Protein AF-A0A672QDM3-F1 (afdb_monomer)

Structure (mmCIF, N/CA/C/O backbone):
data_AF-A0A672QDM3-F1
#
_entry.id   AF-A0A672QDM3-F1
#
loop_
_atom_site.group_PDB
_atom_site.id
_atom_site.type_symbol
_atom_site.label_atom_id
_atom_site.label_alt_id
_atom_site.label_comp_id
_atom_site.label_asym_id
_atom_site.label_entity_id
_atom_site.label_seq_id
_atom_site.pdbx_PDB_ins_code
_atom_site.Cartn_x
_atom_site.Cartn_y
_atom_site.Cartn_z
_atom_site.occupancy
_atom_site.B_iso_or_equiv
_atom_site.auth_seq_id
_atom_site.auth_comp_id
_atom_site.auth_asym_id
_atom_site.auth_atom_id
_atom_site.pdbx_PDB_model_num
ATOM 1 N N . MET A 1 1 ? -18.854 -29.489 9.232 1.00 51.19 1 MET A N 1
ATOM 2 C CA . MET A 1 1 ? -20.057 -29.446 10.099 1.00 51.19 1 MET A CA 1
ATOM 3 C C . MET A 1 1 ? -19.883 -28.522 11.310 1.00 51.19 1 MET A C 1
ATOM 5 O O . MET A 1 1 ? -20.804 -27.780 11.605 1.00 51.19 1 MET A O 1
ATOM 9 N N . ILE A 1 2 ? -18.708 -28.484 11.956 1.00 54.59 2 ILE A N 1
ATOM 10 C CA . ILE A 1 2 ? -18.441 -27.641 13.145 1.00 54.59 2 ILE A CA 1
ATOM 11 C C . ILE A 1 2 ? -18.350 -26.132 12.817 1.00 54.59 2 ILE A C 1
ATOM 13 O O . ILE A 1 2 ? -18.858 -25.307 13.566 1.00 54.59 2 ILE A O 1
ATOM 17 N N . THR A 1 3 ? -17.794 -25.758 11.660 1.00 52.00 3 THR A N 1
ATOM 18 C CA . THR A 1 3 ? -17.615 -24.350 11.240 1.00 52.00 3 THR A CA 1
ATOM 19 C C . THR A 1 3 ? -18.904 -23.639 10.820 1.00 52.00 3 THR A C 1
ATOM 21 O O . THR A 1 3 ? -18.966 -22.414 10.847 1.00 52.00 3 THR A O 1
ATOM 24 N N . HIS A 1 4 ? -19.951 -24.378 10.442 1.00 52.12 4 HIS A N 1
ATOM 25 C CA . HIS A 1 4 ? -21.251 -23.777 10.128 1.00 52.12 4 HIS A CA 1
ATOM 26 C C . HIS A 1 4 ? -22.037 -23.427 11.398 1.00 52.12 4 HIS A C 1
ATOM 28 O O . HIS A 1 4 ? -22.718 -22.408 11.404 1.00 52.12 4 HIS A O 1
ATOM 34 N N . LEU A 1 5 ? -21.875 -24.204 12.480 1.00 51.16 5 LEU A N 1
ATOM 35 C CA . LEU A 1 5 ? -22.547 -23.968 13.763 1.00 51.16 5 LEU A CA 1
ATOM 36 C C . LEU A 1 5 ? -21.996 -22.750 14.520 1.00 51.16 5 LEU A C 1
ATOM 38 O O . LEU A 1 5 ? -22.761 -22.019 15.142 1.00 51.16 5 LEU A O 1
ATOM 42 N N . THR A 1 6 ? -20.687 -22.485 14.457 1.00 55.12 6 THR A N 1
ATOM 43 C CA 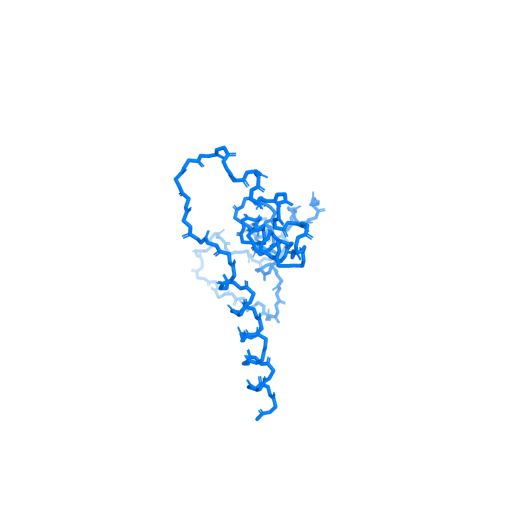. THR A 1 6 ? -20.106 -21.290 15.098 1.00 55.12 6 THR A CA 1
ATOM 44 C C . THR A 1 6 ? -20.552 -20.004 14.407 1.00 55.12 6 THR A C 1
ATOM 46 O O . THR A 1 6 ? -20.841 -19.010 15.070 1.00 55.12 6 THR A O 1
ATOM 49 N N . ASN A 1 7 ? -20.671 -20.030 13.077 1.00 51.69 7 ASN A N 1
ATOM 50 C CA . ASN A 1 7 ? -21.092 -18.871 12.294 1.00 51.69 7 ASN A CA 1
ATOM 51 C C . ASN A 1 7 ? -22.581 -18.544 12.483 1.00 51.69 7 ASN A C 1
ATOM 53 O O . ASN A 1 7 ? -22.932 -17.367 12.537 1.00 51.69 7 ASN A O 1
ATOM 57 N N . THR A 1 8 ? -23.452 -19.546 12.649 1.00 54.25 8 THR A N 1
ATOM 58 C CA . THR A 1 8 ? -24.877 -19.314 12.942 1.00 54.25 8 THR A CA 1
ATOM 59 C C . THR A 1 8 ? -25.111 -18.827 14.372 1.00 54.25 8 THR A C 1
ATOM 61 O O . THR A 1 8 ? -25.878 -17.890 14.559 1.00 54.25 8 THR A O 1
ATOM 64 N N . ILE A 1 9 ? -24.399 -19.356 15.376 1.00 54.56 9 ILE A N 1
ATOM 65 C CA . ILE A 1 9 ? -24.541 -18.916 16.780 1.00 54.56 9 ILE A CA 1
ATOM 66 C C . ILE A 1 9 ? -24.036 -17.473 16.981 1.00 54.56 9 ILE A C 1
ATOM 68 O O . ILE A 1 9 ? -24.667 -16.685 17.694 1.00 54.56 9 ILE A O 1
ATOM 72 N N . MET A 1 10 ? -22.935 -17.087 16.320 1.00 49.25 10 MET A N 1
ATOM 73 C CA . MET A 1 10 ? -22.469 -15.693 16.329 1.00 49.25 10 MET A CA 1
ATOM 74 C C . MET A 1 10 ? -23.439 -14.758 15.592 1.00 49.25 10 MET A C 1
ATOM 76 O O . MET A 1 10 ? -23.676 -13.642 16.059 1.00 49.25 10 MET A O 1
ATOM 80 N N . ALA A 1 11 ? -24.036 -15.204 14.482 1.00 52.16 11 ALA A N 1
ATOM 81 C CA . ALA A 1 11 ? -25.031 -14.428 13.740 1.00 52.16 11 ALA A CA 1
ATOM 82 C C . ALA A 1 11 ? -26.339 -14.245 14.531 1.00 52.16 11 ALA A C 1
ATOM 84 O O . ALA A 1 11 ? -26.903 -13.155 14.549 1.00 52.16 11 ALA A O 1
ATOM 85 N N . GLU A 1 12 ? -26.808 -15.267 15.247 1.00 52.41 12 GLU A N 1
ATOM 86 C CA . GLU A 1 12 ? -28.032 -15.173 16.051 1.00 52.41 12 GLU A CA 1
ATOM 87 C C . GLU A 1 12 ?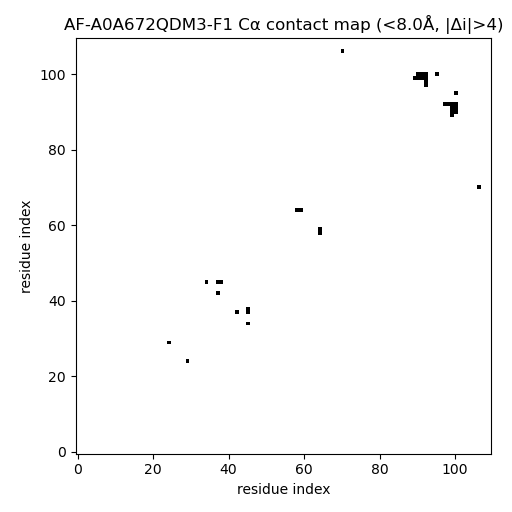 -27.845 -14.314 17.307 1.00 52.41 12 GLU A C 1
ATOM 89 O O . GLU A 1 12 ? -28.712 -13.497 17.623 1.00 52.41 12 GLU A O 1
ATOM 94 N N . SER A 1 13 ? -26.692 -14.409 17.981 1.00 50.72 13 SER A N 1
ATOM 95 C CA . SER A 1 13 ? -26.402 -13.564 19.150 1.00 50.72 13 SER A CA 1
ATOM 96 C C . SER A 1 13 ? -26.229 -12.089 18.773 1.00 50.72 13 SER A C 1
ATOM 98 O O . SER A 1 13 ? -26.723 -11.209 19.479 1.00 50.72 13 SER A O 1
ATOM 100 N N . THR A 1 14 ? -25.596 -11.796 17.632 1.00 52.84 14 THR A N 1
ATOM 101 C CA . THR A 1 14 ? -25.457 -10.417 17.124 1.00 52.84 14 THR A CA 1
ATOM 102 C C . THR A 1 14 ? -26.793 -9.839 16.652 1.00 52.84 14 THR A C 1
ATOM 104 O O . THR A 1 14 ? -27.101 -8.686 16.954 1.00 52.84 14 THR A O 1
ATOM 107 N N . MET A 1 15 ? -27.640 -10.643 16.003 1.00 48.75 15 MET A N 1
ATOM 108 C CA . MET A 1 15 ? -28.972 -10.226 15.539 1.00 48.75 15 MET A CA 1
ATOM 109 C C . MET A 1 15 ? -29.982 -10.046 16.685 1.00 48.75 15 MET A C 1
ATOM 111 O O . MET A 1 15 ? -30.831 -9.154 16.617 1.00 48.75 15 MET A O 1
ATOM 115 N N . ALA A 1 16 ? -29.895 -10.839 17.760 1.00 50.56 16 ALA A N 1
ATOM 116 C CA . ALA A 1 16 ? -30.719 -10.661 18.960 1.00 50.56 16 ALA A CA 1
ATOM 117 C C . ALA A 1 16 ? -30.362 -9.373 19.726 1.00 50.56 16 ALA A C 1
ATOM 119 O O . ALA A 1 16 ? -31.251 -8.688 20.236 1.00 50.56 16 ALA A O 1
ATOM 120 N N . CYS A 1 17 ? -29.077 -9.007 19.736 1.00 45.22 17 CYS A N 1
ATOM 121 C CA . CYS A 1 17 ? -28.572 -7.731 20.245 1.00 45.22 17 CYS A CA 1
ATOM 122 C C . CYS A 1 17 ? -29.122 -6.547 19.427 1.00 45.22 17 CYS A C 1
ATOM 124 O O . CYS A 1 17 ? -29.670 -5.583 19.964 1.00 45.22 17 CYS A O 1
ATOM 126 N N . PHE A 1 18 ? -29.088 -6.677 18.098 1.00 49.72 18 PHE A N 1
ATOM 127 C CA . PHE A 1 18 ? -29.504 -5.624 17.169 1.00 49.72 18 PHE A CA 1
ATOM 128 C C . PHE A 1 18 ? -31.009 -5.310 17.214 1.00 49.72 18 PHE A C 1
ATOM 130 O O . PHE A 1 18 ? -31.416 -4.179 16.937 1.00 49.72 18 PHE A O 1
ATOM 137 N N . ARG A 1 19 ? -31.849 -6.289 17.587 1.00 54.38 19 ARG A N 1
ATOM 138 C CA . ARG A 1 19 ? -33.319 -6.162 17.607 1.00 54.38 19 ARG A CA 1
ATOM 139 C C . ARG A 1 19 ? -33.865 -5.392 18.822 1.00 54.38 19 ARG A C 1
ATOM 141 O O . ARG A 1 19 ? -35.049 -5.067 18.847 1.00 54.38 19 ARG A O 1
ATOM 148 N N . ARG A 1 20 ? -33.035 -5.076 19.827 1.00 51.53 20 ARG A N 1
ATOM 149 C CA . ARG A 1 20 ? -33.447 -4.313 21.026 1.00 51.53 20 ARG A CA 1
ATOM 150 C C . ARG A 1 20 ? -33.315 -2.792 20.860 1.00 51.53 20 ARG A C 1
ATOM 152 O O . ARG A 1 20 ? -33.736 -2.042 21.739 1.00 51.53 20 ARG A O 1
ATOM 159 N N . VAL A 1 21 ? -32.745 -2.319 19.752 1.00 52.66 21 VAL A N 1
ATOM 160 C CA . VAL A 1 21 ? -32.443 -0.897 19.546 1.00 52.66 21 VAL A CA 1
ATOM 161 C C . VAL A 1 21 ? -33.350 -0.338 18.444 1.00 52.66 21 VAL A C 1
ATOM 163 O O . VAL A 1 21 ? -33.323 -0.853 17.330 1.00 52.66 21 VAL A O 1
ATOM 166 N N . PRO A 1 22 ? -34.195 0.674 18.713 1.00 53.28 22 PRO A N 1
ATOM 167 C CA . PRO A 1 22 ? -35.068 1.236 17.688 1.00 53.28 22 PRO A CA 1
ATOM 168 C C . PRO A 1 22 ? -34.239 1.976 16.624 1.00 53.28 22 PRO A C 1
ATOM 170 O O . PRO A 1 22 ? -33.690 3.048 16.876 1.00 53.28 22 PRO A O 1
ATOM 173 N N . TRP A 1 23 ? -34.155 1.396 15.423 1.00 49.44 23 TRP A N 1
ATOM 174 C CA . TRP A 1 23 ? -33.481 1.956 14.246 1.00 49.44 23 TRP A CA 1
ATOM 175 C C . TRP A 1 23 ? -34.406 2.919 13.496 1.00 49.44 23 TRP A C 1
ATOM 177 O O . TRP A 1 23 ? -34.908 2.615 12.418 1.00 49.44 23 TRP A O 1
ATOM 187 N N . TYR A 1 24 ? -34.671 4.090 14.068 1.00 47.72 24 TYR A N 1
ATOM 188 C CA . TYR A 1 24 ? -35.323 5.171 13.328 1.00 47.72 24 TYR A CA 1
ATOM 189 C C . TYR A 1 24 ? -34.806 6.520 13.821 1.00 47.72 24 TYR A C 1
ATOM 191 O O . TYR A 1 24 ? -35.061 6.900 14.961 1.00 47.72 24 TYR A O 1
ATOM 199 N N . SER A 1 25 ? -34.061 7.245 12.980 1.00 55.78 25 SER A N 1
ATOM 200 C CA . SER A 1 25 ? -33.532 8.562 13.345 1.00 55.78 25 SER A CA 1
ATOM 201 C C . SER A 1 25 ? -33.651 9.565 12.204 1.00 55.78 25 SER A C 1
ATOM 203 O O . SER A 1 25 ? -33.065 9.400 11.135 1.00 55.78 25 SER A O 1
ATOM 205 N N . LYS A 1 26 ? -34.404 10.632 12.481 1.00 54.59 26 LYS A N 1
ATOM 206 C CA . LYS A 1 26 ? -34.355 11.916 11.785 1.00 54.59 26 LYS A CA 1
ATOM 207 C C . LYS A 1 26 ? -33.612 12.887 12.727 1.00 54.59 26 LYS A C 1
ATOM 209 O O . LYS A 1 26 ? -34.015 13.024 13.882 1.00 54.59 26 LYS A O 1
ATOM 214 N N . ASN A 1 27 ? -32.569 13.562 12.220 1.00 55.09 27 ASN A N 1
ATOM 215 C CA . ASN A 1 27 ? -31.835 14.719 12.795 1.00 55.09 27 ASN A CA 1
ATOM 216 C C . ASN A 1 27 ? -30.506 14.417 13.551 1.00 55.09 27 ASN A C 1
ATOM 218 O O . ASN A 1 27 ? -30.390 13.476 14.332 1.00 55.09 27 ASN A O 1
ATOM 222 N N . THR A 1 28 ? -29.499 15.283 13.352 1.00 58.28 28 THR A N 1
ATOM 223 C CA . THR A 1 28 ? -28.063 15.108 13.697 1.00 58.28 28 THR A CA 1
ATOM 224 C C . THR A 1 28 ? -27.704 15.170 15.191 1.00 58.28 28 THR A C 1
ATOM 226 O O . THR A 1 28 ? -26.737 14.542 15.618 1.00 58.28 28 THR A O 1
ATOM 229 N N . TRP A 1 29 ? -28.491 15.858 16.023 1.00 55.31 29 TRP A N 1
ATOM 230 C CA . TRP A 1 29 ? -28.213 16.035 17.462 1.00 55.31 29 TRP A CA 1
ATOM 231 C C . TRP A 1 29 ? -28.464 14.789 18.327 1.00 55.31 29 TRP A C 1
ATOM 233 O O . TRP A 1 29 ? -27.952 14.688 19.444 1.00 55.31 29 TRP A O 1
ATOM 243 N N . GLN A 1 30 ? -29.230 13.814 17.831 1.00 67.12 30 GLN A N 1
ATOM 244 C CA . GLN A 1 30 ? -29.523 12.585 18.578 1.00 67.12 30 GLN A CA 1
ATOM 245 C C . GLN A 1 30 ? -28.435 11.511 18.433 1.00 67.12 30 GLN A C 1
ATOM 247 O O . GLN A 1 30 ? -28.342 10.621 19.279 1.00 67.12 30 GLN A O 1
ATOM 252 N N . PHE A 1 31 ? -27.555 11.625 17.432 1.00 69.44 31 PHE A N 1
ATOM 253 C CA . PHE A 1 31 ? -26.500 10.641 17.171 1.00 69.44 31 PHE A CA 1
ATOM 254 C C . PHE A 1 31 ? -25.477 10.556 18.319 1.00 69.44 31 PHE A C 1
ATOM 256 O O . PHE A 1 31 ? -25.094 9.468 18.736 1.00 69.44 31 PHE A O 1
ATOM 263 N N . GLY A 1 32 ? -25.102 11.693 18.919 1.00 73.38 32 GLY A N 1
ATOM 264 C CA . GLY A 1 32 ? -24.182 11.719 20.065 1.00 73.38 32 GLY A CA 1
ATOM 265 C C . GLY A 1 32 ? -24.769 11.117 21.352 1.00 73.38 32 GLY A C 1
ATOM 266 O O . GLY A 1 32 ? -24.051 10.485 22.128 1.00 73.38 32 GLY A O 1
ATOM 267 N N . ARG A 1 33 ? -26.086 11.257 21.573 1.00 74.69 33 ARG A N 1
ATOM 268 C CA . ARG A 1 33 ? -26.792 10.610 22.699 1.00 74.69 33 ARG A CA 1
ATOM 269 C C . ARG A 1 33 ? -26.927 9.105 22.475 1.00 74.69 33 ARG A C 1
ATOM 271 O O . ARG A 1 33 ? -26.743 8.340 23.418 1.00 74.69 33 ARG A O 1
ATOM 278 N N . PHE A 1 34 ? -27.181 8.690 21.235 1.00 74.56 34 PHE A N 1
ATOM 279 C CA . PHE A 1 34 ? -27.185 7.286 20.835 1.00 74.56 34 PHE A CA 1
ATOM 280 C C . PHE A 1 34 ? -25.816 6.633 21.056 1.00 74.56 34 PHE A C 1
ATOM 282 O O . PHE A 1 34 ? -25.755 5.583 21.685 1.00 74.56 34 PHE A O 1
ATOM 289 N N . LEU A 1 35 ? -24.725 7.285 20.643 1.00 79.56 35 LEU A N 1
ATOM 290 C CA . LEU A 1 35 ? -23.372 6.740 20.780 1.00 79.56 35 LEU A CA 1
ATOM 291 C C . LEU A 1 35 ? -22.956 6.571 22.252 1.00 79.56 35 LEU A C 1
ATOM 293 O O . LEU A 1 35 ? -22.435 5.522 22.622 1.00 79.56 35 LEU A O 1
ATOM 297 N N . LYS A 1 36 ? -23.266 7.548 23.121 1.00 77.31 36 LYS A N 1
ATOM 298 C CA . LYS A 1 36 ? -23.050 7.425 24.579 1.00 77.31 36 LYS A CA 1
ATOM 299 C C . LYS A 1 36 ? -23.868 6.286 25.200 1.00 77.31 36 LYS A C 1
ATOM 301 O O . LYS A 1 36 ? -23.372 5.572 26.065 1.00 77.31 36 LYS A O 1
ATOM 306 N N . ASN A 1 37 ? -25.112 6.099 24.763 1.00 80.88 37 ASN A N 1
ATOM 307 C CA . ASN A 1 37 ? -25.967 5.014 25.248 1.00 80.88 37 ASN A CA 1
ATOM 308 C C . ASN A 1 37 ? -25.514 3.632 24.732 1.00 80.88 37 ASN A C 1
ATOM 310 O O . ASN A 1 37 ? -25.527 2.669 25.494 1.00 80.88 37 ASN A O 1
ATOM 314 N N . ALA A 1 38 ? -25.078 3.537 23.472 1.00 80.94 38 ALA A N 1
ATOM 315 C CA . ALA A 1 38 ? -24.545 2.315 22.868 1.00 80.94 38 ALA A CA 1
ATOM 316 C C . ALA A 1 38 ? -23.226 1.881 23.528 1.00 80.94 38 ALA A C 1
ATOM 318 O O . ALA A 1 38 ? -23.056 0.704 23.831 1.00 80.94 38 ALA A O 1
ATOM 319 N N . TRP A 1 39 ? -22.351 2.835 23.867 1.00 84.56 39 TRP A N 1
ATOM 320 C CA . TRP A 1 39 ? -21.109 2.562 24.596 1.00 84.56 39 TRP A CA 1
ATOM 321 C C . TRP A 1 39 ? -21.350 2.009 26.009 1.00 84.56 39 TRP A C 1
ATOM 323 O O . TRP A 1 39 ? -20.638 1.114 26.451 1.00 84.56 39 TRP A O 1
ATOM 333 N N . ASN A 1 40 ? -22.375 2.504 26.709 1.00 84.81 40 ASN A N 1
ATOM 334 C CA . ASN A 1 40 ? -22.686 2.060 28.071 1.00 84.81 40 ASN A CA 1
ATOM 335 C C . ASN A 1 40 ? -23.394 0.699 28.126 1.00 84.81 40 ASN A C 1
ATOM 337 O O . ASN A 1 40 ? -23.272 -0.004 29.125 1.00 84.81 40 ASN A O 1
ATOM 341 N N . LYS A 1 41 ? -24.165 0.339 27.092 1.00 81.31 41 LYS A N 1
ATOM 342 C CA . LYS A 1 41 ? -24.901 -0.935 27.053 1.00 81.31 41 LYS A CA 1
ATOM 343 C C . LYS A 1 41 ? -24.095 -2.049 26.397 1.00 81.31 41 LYS A C 1
ATOM 345 O O . LYS A 1 41 ? -24.034 -3.150 26.930 1.00 81.31 41 LYS A O 1
ATOM 350 N N . GLU A 1 42 ? -23.504 -1.765 25.240 1.00 81.62 42 GLU A N 1
ATOM 351 C CA . GLU A 1 42 ? -22.879 -2.758 24.363 1.00 81.62 42 GLU A CA 1
ATOM 352 C C . GLU A 1 42 ? -21.574 -2.189 23.767 1.00 81.62 42 GLU A C 1
ATOM 354 O O . GLU A 1 42 ? -21.485 -1.895 22.565 1.00 81.62 42 GLU A O 1
ATOM 359 N N . PRO A 1 43 ? -20.526 -2.020 24.603 1.00 82.25 43 PRO A N 1
ATOM 360 C CA . PRO A 1 43 ? -19.267 -1.404 24.181 1.00 82.25 43 PRO A CA 1
ATOM 361 C C . PRO A 1 43 ? -18.564 -2.218 23.091 1.00 82.25 43 PRO A C 1
ATOM 363 O O . PRO A 1 43 ? -18.010 -1.651 22.154 1.00 82.25 43 PRO A O 1
ATOM 366 N N . VAL A 1 44 ? -18.638 -3.550 23.166 1.00 86.00 44 VAL A N 1
ATOM 367 C CA . VAL A 1 44 ? -17.981 -4.460 22.214 1.00 86.00 44 VAL A CA 1
ATOM 368 C C . VAL A 1 44 ? -18.514 -4.263 20.794 1.00 86.00 44 VAL A C 1
ATOM 370 O O . VAL A 1 44 ? -17.737 -4.141 19.849 1.00 86.00 44 VAL A O 1
ATOM 373 N N . ILE A 1 45 ? -19.837 -4.167 20.639 1.00 85.25 45 ILE A N 1
ATOM 374 C CA . ILE A 1 45 ? -20.473 -3.996 19.328 1.00 85.25 45 ILE A CA 1
ATOM 375 C C . ILE A 1 45 ? -20.155 -2.604 18.779 1.00 85.25 45 ILE A C 1
ATOM 377 O O . ILE A 1 45 ? -19.733 -2.480 17.630 1.00 85.25 45 ILE A O 1
ATOM 381 N N . THR A 1 46 ? -20.242 -1.570 19.619 1.00 84.88 46 THR A N 1
ATOM 382 C CA . THR A 1 46 ? -19.929 -0.188 19.224 1.00 84.88 46 THR A CA 1
ATOM 383 C C . THR A 1 46 ? -18.486 -0.050 18.722 1.00 84.88 46 THR A C 1
ATOM 385 O O . THR A 1 46 ? -18.249 0.547 17.671 1.00 84.88 46 THR A O 1
ATOM 388 N N . VAL A 1 47 ? -17.522 -0.655 19.425 1.00 90.06 47 VAL A N 1
ATOM 389 C CA . VAL A 1 47 ? -16.109 -0.669 19.017 1.00 90.06 47 VAL A CA 1
ATOM 390 C C . VAL A 1 47 ? -15.905 -1.480 17.737 1.00 90.06 47 VAL A C 1
ATOM 392 O O . VAL A 1 47 ? -15.207 -1.011 16.841 1.00 90.06 47 VAL A O 1
ATOM 395 N N . SER A 1 48 ? -16.545 -2.646 17.596 1.00 88.88 48 SER A N 1
ATOM 396 C CA . SER A 1 48 ? -16.427 -3.462 16.378 1.00 88.88 48 SER A CA 1
ATOM 397 C C . SER A 1 48 ? -16.932 -2.732 15.129 1.00 88.88 48 SER A C 1
ATOM 399 O O . SER A 1 48 ? -16.253 -2.735 14.103 1.00 88.88 48 SER A O 1
ATOM 401 N N . CYS A 1 49 ? -18.064 -2.026 15.226 1.00 87.56 49 CYS A N 1
ATOM 402 C CA . CYS A 1 49 ? -18.591 -1.217 14.131 1.00 87.56 49 CYS A CA 1
ATOM 403 C C . CYS A 1 49 ? -17.663 -0.037 13.819 1.00 87.56 49 CYS A C 1
ATOM 405 O O . CYS A 1 49 ? -17.409 0.246 12.650 1.00 87.56 49 CYS A O 1
ATOM 407 N N . GLY A 1 50 ? -17.115 0.623 14.845 1.00 89.81 50 GLY A N 1
ATOM 408 C CA . GLY A 1 50 ? -16.154 1.713 14.672 1.00 89.81 50 GLY A CA 1
ATOM 409 C C . GLY A 1 50 ? -14.877 1.270 13.955 1.00 89.81 50 GLY A C 1
ATOM 410 O O . GLY A 1 50 ? -14.474 1.898 12.977 1.00 89.81 50 GLY A O 1
ATOM 411 N N . ILE A 1 51 ? -14.273 0.162 14.392 1.00 92.19 51 ILE A N 1
ATOM 412 C CA . ILE A 1 51 ? -13.067 -0.398 13.765 1.00 92.19 51 ILE A CA 1
ATOM 413 C C . ILE A 1 51 ? -13.374 -0.888 12.349 1.00 92.19 51 ILE A C 1
ATOM 415 O O . ILE A 1 51 ? -12.585 -0.629 11.449 1.00 92.19 51 ILE A O 1
ATOM 419 N N . GLY A 1 52 ? -14.518 -1.541 12.125 1.00 92.31 52 GLY A N 1
ATOM 420 C CA . GLY A 1 52 ? -14.923 -2.001 10.795 1.00 92.31 52 GLY A CA 1
ATOM 421 C C . GLY A 1 52 ? -15.048 -0.850 9.795 1.00 92.31 52 GLY A C 1
ATOM 422 O O . GLY A 1 52 ? -14.482 -0.912 8.706 1.00 92.31 52 GLY A O 1
ATOM 423 N N . LEU A 1 53 ? -15.712 0.242 10.186 1.00 91.50 53 LEU A N 1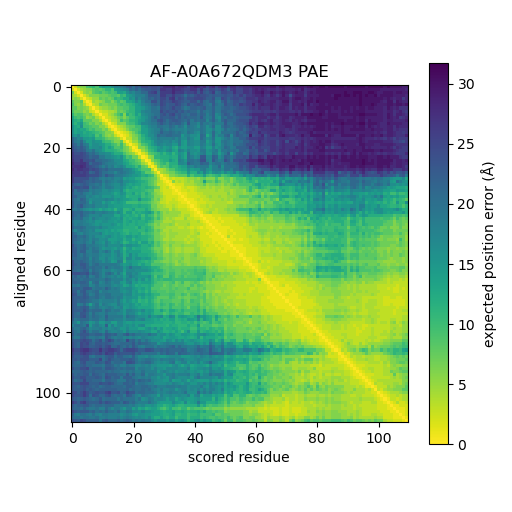
ATOM 424 C CA . LEU A 1 53 ? -15.827 1.435 9.342 1.00 91.50 53 LEU A CA 1
ATOM 425 C C . LEU A 1 53 ? -14.468 2.101 9.109 1.00 91.50 53 LEU A C 1
ATOM 427 O O . LEU A 1 53 ? -14.142 2.469 7.980 1.00 91.50 53 LEU A O 1
ATOM 431 N N . LEU A 1 54 ? -13.654 2.223 10.158 1.00 92.19 54 LEU A N 1
ATOM 432 C CA . LEU A 1 54 ? -12.323 2.809 10.056 1.00 92.19 54 LEU A CA 1
ATOM 433 C C . LEU A 1 54 ? -11.415 1.985 9.129 1.00 92.19 54 LEU A C 1
ATOM 435 O O . LEU A 1 54 ? -10.719 2.553 8.293 1.00 92.19 54 LEU A O 1
ATOM 439 N N . ALA A 1 55 ? -11.468 0.656 9.218 1.00 90.88 55 ALA A N 1
ATOM 440 C CA . ALA A 1 55 ? -10.700 -0.252 8.373 1.00 90.88 55 ALA A CA 1
ATOM 441 C C . ALA A 1 55 ? -11.090 -0.164 6.890 1.00 90.88 55 ALA A C 1
ATOM 443 O O . ALA A 1 55 ? -10.236 -0.365 6.033 1.00 90.88 55 ALA A O 1
ATOM 444 N N . CYS A 1 56 ? -12.343 0.168 6.566 1.00 89.69 56 CYS A N 1
ATOM 445 C CA . CYS A 1 56 ? -12.760 0.407 5.182 1.00 89.69 56 CYS A CA 1
ATOM 446 C C . CYS A 1 56 ? -12.317 1.782 4.659 1.00 89.69 56 CYS A C 1
ATOM 448 O O . CYS A 1 56 ? -11.984 1.914 3.483 1.00 89.69 56 CYS A O 1
ATOM 450 N N . LEU A 1 57 ? -12.309 2.807 5.515 1.00 92.44 57 LEU A N 1
ATOM 451 C CA . LEU A 1 57 ? -12.001 4.184 5.114 1.00 92.44 57 LEU A CA 1
ATOM 452 C C . LEU A 1 57 ? -10.494 4.468 5.050 1.00 92.44 57 LEU A C 1
ATOM 454 O O . LEU A 1 57 ? -10.035 5.159 4.139 1.00 92.44 57 LEU A O 1
ATOM 458 N N . LEU A 1 58 ? -9.710 3.927 5.988 1.00 91.38 58 LEU A N 1
ATOM 459 C CA . LEU A 1 58 ? -8.267 4.179 6.076 1.00 91.38 58 LEU A CA 1
ATOM 460 C C . LEU A 1 58 ? -7.493 3.812 4.798 1.00 91.38 58 LEU A C 1
ATOM 462 O O . LEU A 1 58 ? -6.657 4.617 4.386 1.00 91.38 58 LEU A O 1
ATOM 466 N N . PRO A 1 59 ? -7.744 2.671 4.125 1.00 88.38 59 PRO A N 1
ATOM 467 C CA . PRO A 1 59 ? -7.016 2.322 2.909 1.00 88.38 59 PRO A CA 1
ATOM 468 C C . PRO A 1 59 ? -7.279 3.277 1.738 1.00 88.38 59 PRO A C 1
ATOM 470 O O . PRO A 1 59 ? -6.388 3.485 0.917 1.00 88.38 59 PRO A O 1
ATOM 473 N N . ALA A 1 60 ? -8.478 3.867 1.666 1.00 86.44 60 ALA A N 1
ATOM 474 C CA . ALA A 1 60 ? -8.853 4.803 0.607 1.00 86.44 60 ALA A CA 1
ATOM 475 C C . ALA A 1 60 ? -8.271 6.209 0.827 1.00 86.44 60 ALA A C 1
ATOM 477 O O . ALA A 1 60 ? -7.958 6.905 -0.135 1.00 86.44 60 ALA A O 1
ATOM 478 N N . LEU A 1 61 ? -8.120 6.622 2.088 1.00 90.00 61 LEU A N 1
ATOM 479 C CA . LEU A 1 61 ? -7.595 7.942 2.447 1.00 90.00 61 LEU A CA 1
ATOM 480 C C . LEU A 1 61 ? -6.070 7.963 2.593 1.00 90.00 61 LEU A C 1
ATOM 482 O O . LEU A 1 61 ? -5.453 9.016 2.448 1.00 90.00 61 LEU A O 1
ATOM 486 N N . SER A 1 62 ? -5.453 6.825 2.913 1.00 89.88 62 SER A N 1
ATOM 487 C CA . SER A 1 62 ? -4.024 6.779 3.206 1.00 89.88 62 SER A CA 1
ATOM 488 C C . SER A 1 62 ? -3.181 6.839 1.926 1.00 89.88 62 SER A C 1
ATOM 490 O O . SER A 1 62 ? -3.291 5.943 1.088 1.00 89.88 62 SER A O 1
ATOM 492 N N . PRO A 1 63 ? -2.255 7.810 1.785 1.00 86.12 63 PRO A N 1
ATOM 493 C CA . PRO A 1 63 ? -1.325 7.854 0.654 1.00 86.12 63 PRO A CA 1
ATOM 494 C C . PRO A 1 63 ? -0.314 6.692 0.677 1.00 86.12 63 PRO A C 1
ATOM 496 O O . PRO A 1 63 ? 0.353 6.431 -0.325 1.00 86.12 63 PRO A O 1
ATOM 499 N N . LEU A 1 64 ? -0.206 5.973 1.803 1.00 87.94 64 LEU A N 1
ATOM 500 C CA . LEU A 1 64 ? 0.740 4.871 1.983 1.00 87.94 64 LEU A CA 1
ATOM 501 C C . LEU A 1 64 ? 0.324 3.590 1.256 1.00 87.94 64 LEU A C 1
ATOM 503 O O . LEU A 1 64 ? 1.184 2.789 0.889 1.00 87.94 64 LEU A O 1
ATOM 507 N N . THR A 1 65 ? -0.968 3.408 0.977 1.00 87.88 65 THR A N 1
ATOM 508 C CA . THR A 1 65 ? -1.459 2.208 0.279 1.00 87.88 65 THR A CA 1
ATOM 509 C C . THR A 1 65 ? -0.899 2.085 -1.136 1.00 87.88 65 THR A C 1
ATOM 511 O O . THR A 1 65 ? -0.675 0.973 -1.622 1.00 87.88 65 THR A O 1
ATOM 514 N N . LYS A 1 66 ? -0.565 3.216 -1.774 1.00 88.75 66 LYS A N 1
ATOM 515 C CA . LYS A 1 66 ? 0.141 3.244 -3.061 1.00 88.75 66 LYS A CA 1
ATOM 516 C C . LYS A 1 66 ? 1.500 2.540 -2.976 1.00 88.75 66 LYS A C 1
ATOM 518 O O . LYS A 1 66 ? 1.811 1.727 -3.846 1.00 88.75 66 LYS A O 1
ATOM 523 N N . TYR A 1 67 ? 2.292 2.809 -1.937 1.00 90.69 67 TYR A N 1
ATOM 524 C CA . TYR A 1 67 ? 3.621 2.210 -1.763 1.00 90.69 67 TYR A CA 1
ATOM 525 C C . TYR A 1 67 ? 3.542 0.706 -1.500 1.00 90.69 67 TYR A C 1
ATOM 527 O O . TYR A 1 67 ? 4.320 -0.048 -2.080 1.00 90.69 67 TYR A O 1
ATOM 535 N N . THR A 1 68 ? 2.545 0.248 -0.738 1.00 90.38 68 THR A N 1
ATOM 536 C CA . THR A 1 68 ? 2.280 -1.189 -0.555 1.00 90.38 68 THR A CA 1
ATOM 537 C C . THR A 1 68 ? 2.034 -1.891 -1.895 1.00 90.38 68 THR A C 1
ATOM 539 O O . THR A 1 68 ? 2.615 -2.940 -2.173 1.00 90.38 68 THR A O 1
ATOM 542 N N . GLY A 1 69 ? 1.226 -1.290 -2.775 1.00 90.12 69 GLY A N 1
ATOM 543 C CA . GLY A 1 69 ? 0.953 -1.837 -4.106 1.00 90.12 69 GLY A CA 1
ATOM 544 C C . GLY A 1 69 ? 2.153 -1.803 -5.061 1.00 90.12 69 GLY A C 1
ATOM 545 O O . GLY A 1 69 ? 2.276 -2.685 -5.915 1.00 90.12 69 GLY A O 1
ATOM 546 N N . MET A 1 70 ? 3.034 -0.805 -4.936 1.00 92.25 70 MET A N 1
ATOM 547 C CA . MET A 1 70 ? 4.277 -0.730 -5.714 1.00 92.25 70 MET A CA 1
ATOM 548 C C . MET A 1 70 ? 5.307 -1.760 -5.235 1.00 92.25 70 MET A C 1
ATOM 550 O O . MET A 1 70 ? 5.930 -2.418 -6.063 1.00 92.25 70 MET A O 1
ATOM 554 N N . MET A 1 71 ? 5.426 -1.972 -3.923 1.00 92.69 71 MET A N 1
ATOM 555 C CA . MET A 1 71 ? 6.340 -2.951 -3.329 1.00 92.69 71 MET A CA 1
ATOM 556 C C . MET A 1 71 ? 6.003 -4.380 -3.768 1.00 92.69 71 MET A C 1
ATOM 558 O O . MET A 1 71 ? 6.881 -5.105 -4.227 1.00 92.69 71 MET A O 1
ATOM 562 N N . ASN A 1 72 ? 4.721 -4.752 -3.751 1.00 92.69 72 ASN A N 1
ATOM 563 C CA . ASN A 1 72 ? 4.286 -6.081 -4.195 1.00 92.69 72 ASN A CA 1
ATOM 564 C C . ASN A 1 72 ? 4.586 -6.353 -5.678 1.00 92.69 72 ASN A C 1
ATOM 566 O O . ASN A 1 72 ? 4.786 -7.500 -6.062 1.00 92.69 72 ASN A O 1
ATOM 570 N N . ARG A 1 73 ? 4.618 -5.312 -6.520 1.00 90.75 73 ARG A N 1
ATOM 571 C CA . ARG A 1 73 ? 4.980 -5.436 -7.942 1.00 90.75 73 ARG A CA 1
ATOM 572 C C . ARG A 1 73 ? 6.485 -5.430 -8.185 1.00 90.75 73 ARG A C 1
ATOM 574 O O . ARG A 1 73 ? 6.927 -5.934 -9.210 1.00 90.75 73 ARG A O 1
ATOM 581 N N . ALA A 1 74 ? 7.246 -4.812 -7.290 1.00 91.19 74 ALA A N 1
ATOM 582 C CA . ALA A 1 74 ? 8.691 -4.700 -7.402 1.00 91.19 74 ALA A CA 1
ATOM 583 C C . ALA A 1 74 ? 9.425 -5.996 -7.036 1.00 91.19 74 ALA A C 1
ATOM 585 O O . ALA A 1 74 ? 10.553 -6.184 -7.478 1.00 91.19 74 ALA A O 1
ATOM 586 N N . ILE A 1 75 ? 8.810 -6.873 -6.235 1.00 92.62 75 ILE A N 1
ATOM 587 C CA . ILE A 1 75 ? 9.426 -8.126 -5.788 1.00 92.62 75 ILE A CA 1
ATOM 588 C C . ILE A 1 75 ? 9.396 -9.162 -6.928 1.00 92.62 75 ILE A C 1
ATOM 590 O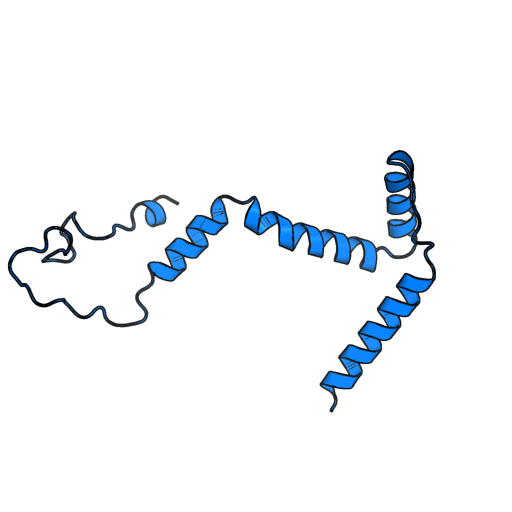 O . ILE A 1 75 ? 8.311 -9.589 -7.338 1.00 92.62 75 ILE A O 1
ATOM 594 N N . PRO A 1 76 ? 10.560 -9.606 -7.440 1.00 91.00 76 PRO A N 1
ATOM 595 C CA . PRO A 1 76 ? 10.618 -10.600 -8.501 1.00 91.00 76 PRO A CA 1
ATOM 596 C C . PRO A 1 76 ? 10.536 -12.011 -7.905 1.00 91.00 76 PRO A C 1
ATOM 598 O O . PRO A 1 76 ? 11.535 -12.572 -7.466 1.00 91.00 76 PRO A O 1
ATOM 601 N N . TYR A 1 77 ? 9.340 -12.603 -7.885 1.00 93.06 77 TYR A N 1
ATOM 602 C CA . TYR A 1 77 ? 9.177 -14.011 -7.488 1.00 93.06 77 TYR A CA 1
ATOM 603 C C . TYR A 1 77 ? 9.573 -14.992 -8.594 1.00 93.06 77 TYR A C 1
ATOM 605 O O . TYR A 1 77 ? 10.044 -16.090 -8.317 1.00 93.06 77 TYR A O 1
ATOM 613 N N . ASN A 1 78 ? 9.385 -14.585 -9.848 1.00 94.19 78 ASN A N 1
ATOM 614 C CA . ASN A 1 78 ? 9.788 -15.344 -11.022 1.00 94.19 78 ASN A CA 1
ATOM 615 C C . ASN A 1 78 ? 11.056 -14.731 -11.608 1.00 94.19 78 ASN A C 1
ATOM 617 O O . ASN A 1 78 ? 11.243 -13.513 -11.560 1.00 94.19 78 ASN A O 1
ATOM 621 N N . TYR A 1 79 ? 11.902 -15.571 -12.198 1.00 92.06 79 TYR A N 1
ATOM 622 C CA . TYR A 1 79 ? 13.083 -15.094 -12.902 1.00 92.06 79 TYR A CA 1
ATOM 623 C C . TYR A 1 79 ? 12.665 -14.245 -14.120 1.00 92.06 79 TYR A C 1
ATOM 625 O O . TYR A 1 79 ? 11.891 -14.735 -14.950 1.00 92.06 79 TYR A O 1
ATOM 633 N N . PRO A 1 80 ? 13.127 -12.985 -14.243 1.00 89.50 80 PRO A N 1
ATOM 634 C CA . PRO A 1 80 ? 12.767 -12.137 -15.372 1.00 89.50 80 PRO A CA 1
ATOM 635 C C . PRO A 1 80 ? 13.482 -12.628 -16.634 1.00 89.50 80 PRO A C 1
ATOM 637 O O . PRO A 1 80 ? 14.703 -12.539 -16.745 1.00 89.50 80 PRO A O 1
ATOM 640 N N . VAL A 1 81 ? 12.715 -13.163 -17.584 1.00 92.88 81 VAL A N 1
ATOM 641 C CA . VAL A 1 81 ? 13.239 -13.642 -18.869 1.00 92.88 81 VAL A CA 1
ATOM 642 C C . VAL A 1 81 ? 13.580 -12.436 -19.756 1.00 92.88 81 VAL A C 1
ATOM 644 O O . VAL A 1 81 ? 12.694 -11.611 -19.994 1.00 92.88 81 VAL A O 1
ATOM 647 N N . PRO A 1 82 ? 14.826 -12.313 -20.252 1.00 90.62 82 PRO A N 1
ATOM 648 C CA . PRO A 1 82 ? 15.203 -11.242 -21.167 1.00 90.62 82 PRO A CA 1
ATOM 649 C C . PRO A 1 82 ? 14.412 -11.305 -22.475 1.00 90.62 82 PRO A C 1
ATOM 651 O O . PRO A 1 82 ? 14.181 -12.382 -23.028 1.00 90.62 82 PRO A O 1
ATOM 654 N N . VAL A 1 83 ? 14.021 -10.138 -22.977 1.00 88.75 83 VAL A N 1
ATOM 655 C CA . VAL A 1 83 ? 13.348 -10.003 -24.272 1.00 88.75 83 VAL A CA 1
ATOM 656 C C . VAL A 1 83 ? 14.397 -10.065 -25.384 1.00 88.75 83 VAL A C 1
ATOM 658 O O . VAL A 1 83 ? 15.537 -9.636 -25.202 1.00 88.75 83 VAL A O 1
ATOM 661 N N . ARG A 1 84 ? 14.029 -10.639 -26.532 1.00 89.88 84 ARG A N 1
ATOM 662 C CA . ARG A 1 84 ? 14.886 -10.646 -27.720 1.00 89.88 84 ARG A CA 1
ATOM 663 C C . ARG A 1 84 ? 14.945 -9.237 -28.312 1.00 89.88 84 ARG A C 1
ATOM 665 O O . ARG A 1 84 ? 13.919 -8.580 -28.410 1.00 89.88 84 ARG A O 1
ATOM 672 N N . ASP A 1 85 ? 16.137 -8.800 -28.700 1.00 88.81 85 ASP A N 1
ATOM 673 C CA . ASP A 1 85 ? 16.335 -7.478 -29.289 1.00 88.81 85 ASP A CA 1
ATOM 674 C C . ASP A 1 85 ? 15.944 -7.453 -30.774 1.00 88.81 85 ASP A C 1
ATOM 676 O O . ASP A 1 85 ? 16.527 -8.176 -31.584 1.00 88.81 85 ASP A O 1
ATOM 680 N N . ASP A 1 86 ? 14.971 -6.603 -31.107 1.00 88.88 86 ASP A N 1
ATOM 681 C CA . ASP A 1 86 ? 14.518 -6.319 -32.476 1.00 88.88 86 ASP A CA 1
ATOM 682 C C . ASP A 1 86 ? 15.129 -5.009 -33.036 1.00 88.88 86 ASP A C 1
ATOM 684 O O . ASP A 1 86 ? 14.799 -4.580 -34.141 1.00 88.88 86 ASP A O 1
ATOM 688 N N . GLY A 1 87 ? 16.019 -4.347 -32.285 1.00 85.62 87 GLY A N 1
ATOM 689 C CA . GLY A 1 87 ? 16.747 -3.137 -32.684 1.00 85.62 87 GLY A CA 1
ATOM 690 C C . GLY A 1 87 ? 16.007 -1.812 -32.455 1.00 85.62 87 GLY A C 1
ATOM 691 O O . GLY A 1 87 ? 16.585 -0.749 -32.678 1.00 85.62 87 GLY A O 1
ATOM 692 N N . ASN A 1 88 ? 14.749 -1.843 -31.997 1.00 86.50 88 ASN A N 1
ATOM 693 C CA . ASN A 1 88 ? 13.932 -0.655 -31.711 1.00 86.50 88 ASN A CA 1
ATOM 694 C C . ASN A 1 88 ? 13.163 -0.782 -30.379 1.00 86.50 88 ASN A C 1
ATOM 696 O O . ASN A 1 88 ? 11.933 -0.746 -30.357 1.00 86.50 88 ASN A O 1
ATOM 700 N N . MET A 1 89 ? 13.888 -0.947 -29.267 1.00 86.75 89 MET A N 1
ATOM 701 C CA . MET A 1 89 ? 13.317 -1.000 -27.910 1.00 86.75 89 MET A CA 1
ATOM 702 C C . MET A 1 89 ? 14.041 -0.040 -26.942 1.00 86.75 89 MET A C 1
ATOM 704 O O . MET A 1 89 ? 14.862 -0.467 -26.134 1.00 86.75 89 MET A O 1
ATOM 708 N N . PRO A 1 90 ? 13.783 1.282 -27.020 1.00 85.19 90 PRO A N 1
ATOM 709 C CA . PRO A 1 90 ? 14.481 2.275 -26.194 1.00 85.19 90 PRO A CA 1
ATOM 710 C C . PRO A 1 90 ? 14.109 2.222 -24.699 1.00 85.19 90 PRO A C 1
ATOM 712 O O . PRO A 1 90 ? 14.793 2.833 -23.879 1.00 85.19 90 PRO A O 1
ATOM 715 N N . ASP A 1 91 ? 13.025 1.531 -24.341 1.00 86.56 91 ASP A N 1
ATOM 716 C CA . ASP A 1 91 ? 12.508 1.373 -22.979 1.00 86.56 91 ASP A CA 1
ATOM 717 C C . ASP A 1 91 ? 13.034 0.121 -22.254 1.00 86.56 91 ASP A C 1
ATOM 719 O O . ASP A 1 91 ? 12.936 0.033 -21.027 1.00 86.56 91 ASP A O 1
ATOM 723 N N . VAL A 1 92 ? 13.611 -0.838 -22.984 1.00 85.62 92 VAL A N 1
ATOM 724 C CA . VAL A 1 92 ? 14.157 -2.075 -22.416 1.00 85.62 92 VAL A CA 1
ATOM 725 C C . VAL A 1 92 ? 15.656 -1.894 -22.151 1.00 85.62 92 VAL A C 1
ATOM 727 O O . VAL A 1 92 ? 16.414 -1.630 -23.084 1.00 85.62 92 VAL A O 1
ATOM 730 N N . PRO A 1 93 ? 16.127 -2.038 -20.898 1.00 88.44 93 PRO A N 1
ATOM 731 C CA . PRO A 1 93 ? 17.551 -1.936 -20.597 1.00 88.44 93 PRO A CA 1
ATOM 732 C C . PRO A 1 93 ? 18.314 -3.153 -21.137 1.00 88.44 93 PRO A C 1
ATOM 734 O O . PRO A 1 93 ? 17.853 -4.289 -21.007 1.00 88.44 93 PRO A O 1
ATOM 737 N N . ALA A 1 94 ? 19.512 -2.929 -21.682 1.00 86.44 94 ALA A N 1
ATOM 738 C CA . ALA A 1 94 ? 20.399 -4.008 -22.122 1.00 86.44 94 ALA A CA 1
ATOM 739 C C . ALA A 1 94 ? 21.121 -4.662 -20.932 1.00 86.44 94 ALA A C 1
ATOM 741 O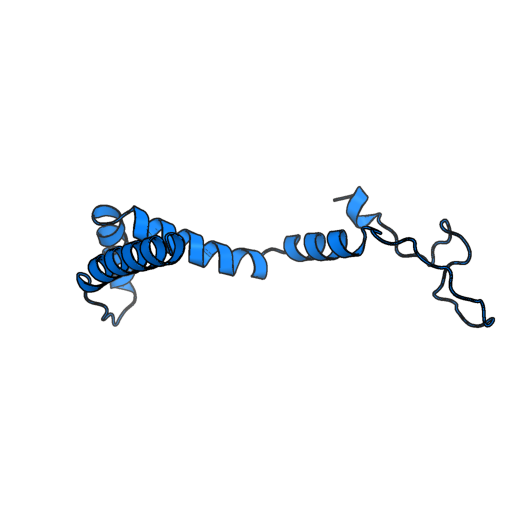 O . ALA A 1 94 ? 21.453 -5.848 -20.961 1.00 86.44 94 ALA A O 1
ATOM 742 N N . HIS A 1 95 ? 21.353 -3.893 -19.868 1.00 86.44 95 HIS A N 1
ATOM 743 C CA . HIS A 1 95 ? 22.043 -4.327 -18.667 1.00 86.44 95 HIS A CA 1
ATOM 744 C C . HIS A 1 95 ? 21.323 -3.836 -17.391 1.00 86.44 95 HIS A C 1
ATOM 746 O O . HIS A 1 95 ? 20.773 -2.736 -17.369 1.00 86.44 95 HIS A O 1
ATOM 752 N N . PRO A 1 96 ? 21.368 -4.580 -16.264 1.00 86.06 96 PRO A N 1
ATOM 753 C CA . PRO A 1 96 ? 20.675 -4.199 -15.023 1.00 86.06 96 PRO A CA 1
ATOM 754 C C . PRO A 1 96 ? 21.073 -2.852 -14.400 1.00 86.06 96 PRO A C 1
ATOM 756 O O . PRO A 1 96 ? 20.393 -2.367 -13.501 1.00 86.06 96 PRO A O 1
ATOM 759 N N . ARG A 1 97 ? 22.207 -2.279 -14.817 1.00 87.06 97 ARG A N 1
ATOM 760 C CA . ARG A 1 97 ? 22.718 -0.988 -14.323 1.00 87.06 97 ARG A CA 1
ATOM 761 C C . ARG A 1 97 ? 22.268 0.197 -15.190 1.00 87.06 97 ARG A C 1
ATOM 763 O O . ARG A 1 97 ? 22.533 1.337 -14.822 1.00 87.06 97 ARG A O 1
ATOM 770 N N . ASP A 1 98 ? 21.603 -0.061 -16.310 1.00 87.69 98 ASP A N 1
ATOM 771 C CA . 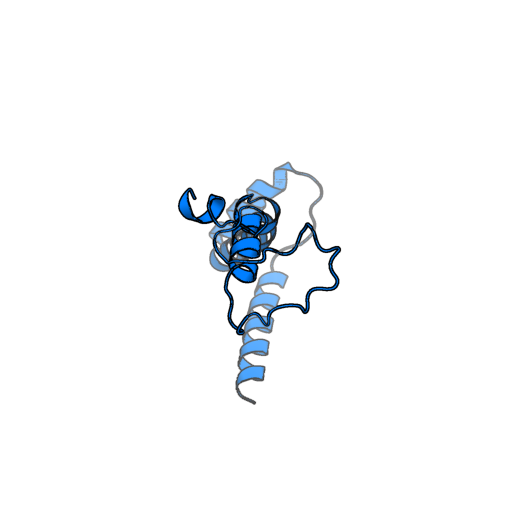ASP A 1 98 ? 21.194 0.990 -17.233 1.00 87.69 98 ASP A CA 1
ATOM 772 C C . ASP A 1 98 ? 20.058 1.843 -16.637 1.00 87.69 98 ASP A C 1
ATOM 774 O O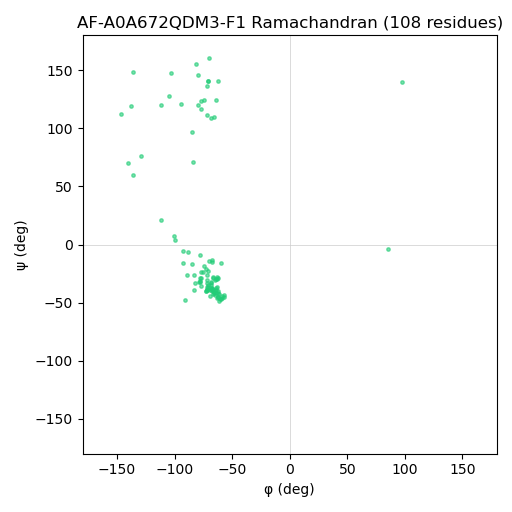 . ASP A 1 98 ? 19.155 1.309 -15.982 1.00 87.69 98 ASP A O 1
ATOM 778 N N . PRO A 1 99 ? 20.071 3.172 -16.852 1.00 84.50 99 PRO A N 1
ATOM 779 C CA . PRO A 1 99 ? 19.109 4.092 -16.241 1.00 84.50 99 PRO A CA 1
ATOM 780 C C . PRO A 1 99 ? 17.665 3.933 -16.744 1.00 84.50 99 PRO A C 1
ATOM 782 O O . PRO A 1 99 ? 16.746 4.452 -16.118 1.00 84.50 99 PRO A O 1
ATOM 785 N N . GLN A 1 100 ? 17.450 3.234 -17.858 1.00 84.00 100 GLN A N 1
ATOM 786 C CA . GLN A 1 100 ? 16.142 3.007 -18.475 1.00 84.00 100 GLN A CA 1
ATOM 787 C C . GLN A 1 100 ? 15.260 2.047 -17.655 1.00 84.00 100 GLN A C 1
ATOM 789 O O . GLN A 1 100 ? 14.036 2.067 -17.777 1.00 84.00 100 GLN A O 1
ATOM 794 N N . GLY A 1 101 ? 15.867 1.205 -16.809 1.00 82.31 101 GLY A N 1
ATOM 795 C CA . GLY A 1 101 ? 15.148 0.246 -15.974 1.00 82.31 101 GLY A CA 1
ATOM 796 C C . GLY A 1 101 ? 14.336 0.897 -14.847 1.00 82.31 101 GLY A C 1
ATOM 797 O O . GLY A 1 101 ? 14.592 2.016 -14.408 1.00 82.31 101 GLY A O 1
ATOM 798 N N . LYS A 1 102 ? 13.356 0.159 -14.313 1.00 86.38 102 LYS A N 1
ATOM 799 C CA . LYS A 1 102 ? 12.590 0.596 -13.134 1.00 86.38 102 LYS A CA 1
ATOM 800 C C . LYS A 1 102 ? 13.507 0.657 -11.907 1.00 86.38 102 LYS A C 1
ATOM 802 O O . LYS A 1 102 ? 13.903 -0.386 -11.388 1.00 86.38 102 LYS A O 1
ATOM 807 N N . ASN A 1 103 ? 13.811 1.861 -11.422 1.00 88.94 103 ASN A N 1
ATOM 808 C CA . ASN A 1 103 ? 14.605 2.050 -10.211 1.00 88.94 103 ASN A CA 1
ATOM 809 C C . ASN A 1 103 ? 13.762 1.908 -8.929 1.00 88.94 103 ASN A C 1
ATOM 811 O O . ASN A 1 103 ? 12.544 2.091 -8.900 1.00 88.94 103 ASN A O 1
ATOM 815 N N . LEU A 1 104 ? 14.447 1.565 -7.838 1.00 91.50 104 LEU A N 1
ATOM 816 C CA . LEU A 1 104 ? 13.860 1.341 -6.512 1.00 91.50 104 LEU A CA 1
ATOM 817 C C . LEU A 1 104 ? 14.289 2.421 -5.511 1.00 91.50 104 LEU A C 1
ATOM 819 O O . LEU A 1 104 ? 14.243 2.206 -4.304 1.00 91.50 104 LEU A O 1
ATOM 823 N N . ASP A 1 105 ? 14.719 3.590 -5.990 1.00 92.00 105 ASP A N 1
ATOM 824 C CA . ASP A 1 105 ? 15.224 4.655 -5.115 1.00 92.00 105 ASP A CA 1
ATOM 825 C C . ASP A 1 105 ? 14.119 5.235 -4.225 1.00 92.00 105 ASP A C 1
ATOM 827 O O . ASP A 1 105 ? 14.379 5.607 -3.086 1.00 92.00 105 ASP A O 1
ATOM 831 N N . TRP A 1 106 ? 12.865 5.214 -4.681 1.00 90.69 106 TRP A N 1
ATOM 832 C CA . TRP A 1 106 ? 11.710 5.553 -3.846 1.00 90.69 106 TRP A CA 1
ATOM 833 C C . TRP A 1 106 ? 11.528 4.595 -2.660 1.00 90.69 106 TRP A C 1
ATOM 835 O O . TRP A 1 106 ? 11.015 5.020 -1.637 1.00 90.69 106 TRP A O 1
ATOM 845 N N . LEU A 1 107 ? 11.930 3.323 -2.787 1.00 91.69 107 LEU A N 1
ATOM 846 C CA . LEU A 1 107 ? 11.837 2.324 -1.716 1.00 91.69 107 LEU A CA 1
ATOM 847 C C . LEU A 1 107 ? 13.016 2.442 -0.744 1.00 91.69 107 LEU A C 1
ATOM 849 O O . LEU A 1 107 ? 12.856 2.197 0.444 1.00 91.69 107 LEU A O 1
ATOM 853 N N . LYS A 1 108 ? 14.197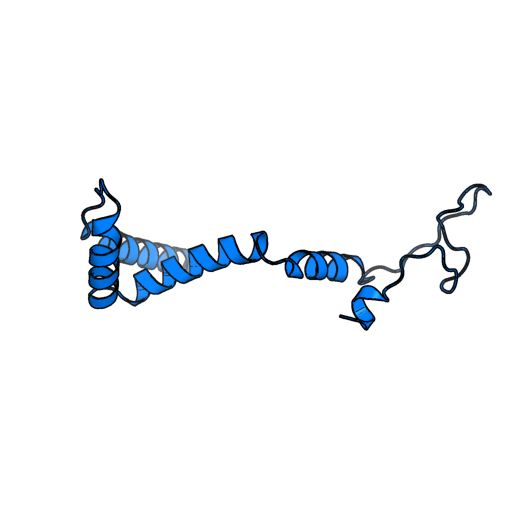 2.823 -1.245 1.00 91.31 108 LYS A N 1
ATOM 854 C CA . LYS A 1 108 ? 15.394 3.044 -0.417 1.00 91.31 108 LYS A CA 1
ATOM 855 C C . LYS A 1 108 ? 15.305 4.307 0.440 1.00 91.31 108 LYS A C 1
ATOM 857 O O . LYS A 1 108 ? 15.922 4.353 1.495 1.00 91.31 108 LYS A O 1
ATOM 862 N N . ASN A 1 109 ? 14.594 5.322 -0.051 1.00 90.50 109 ASN A N 1
ATOM 863 C CA . ASN A 1 109 ? 14.432 6.622 0.604 1.00 90.50 109 ASN A CA 1
ATOM 864 C C . ASN A 1 109 ? 13.085 6.763 1.341 1.00 90.50 109 ASN A C 1
ATOM 866 O O . ASN A 1 109 ? 12.743 7.876 1.744 1.00 90.50 109 ASN A O 1
ATOM 870 N N . LEU A 1 110 ? 12.307 5.676 1.435 1.00 83.62 110 LEU A N 1
ATOM 871 C CA . LEU A 1 110 ? 11.043 5.620 2.175 1.00 83.62 110 LEU A CA 1
ATOM 872 C C . LEU A 1 110 ? 11.307 5.552 3.683 1.00 83.62 110 LEU A C 1
ATOM 874 O O . LEU A 1 110 ? 10.553 6.221 4.422 1.00 83.62 110 LEU A O 1
#

Nearest PDB structures (foldseek):
  8pw7-assembly1_b1  TM=9.521E-01  e=5.114E-08  Mus musculus
  6zkb-assembly1_m  TM=9.844E-01  e=1.890E-07  Ovis aries
  8ugr-assembly1_1b  TM=9.549E-01  e=8.867E-08  Sus scrofa
  8ugn-assembly1_5b  TM=9.572E-01  e=1.018E-07  Sus scrofa
  8olt-assembly1_b  TM=9.537E-01  e=1.537E-07  Mus musculus

Solvent-accessible surface area (backbone atoms only — not comparable to full-atom values): 7164 Å² total; per-residue (Å²): 118,70,73,60,54,57,54,49,54,54,50,51,54,53,51,61,59,56,72,77,54,87,92,75,86,86,71,81,81,54,52,64,58,49,52,57,50,39,47,74,75,42,44,69,60,51,49,51,54,51,52,54,53,47,64,64,48,48,63,77,71,40,79,62,51,59,53,57,58,49,51,68,69,68,57,76,88,62,84,85,76,82,78,84,86,85,88,80,58,90,69,61,52,94,48,97,84,41,85,60,44,91,78,60,62,73,69,76,74,103

Secondary structure (DSSP, 8-state):
-HH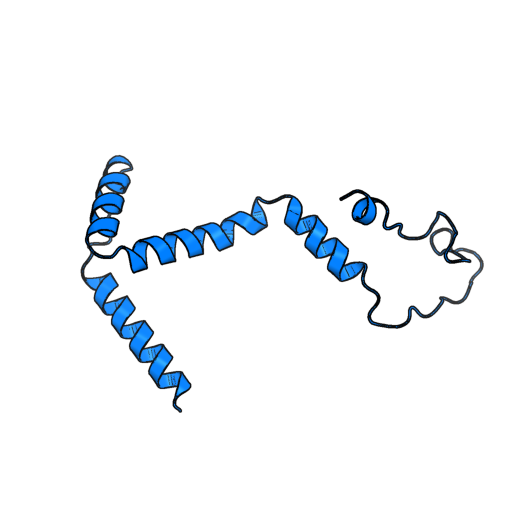HHHHHHHHHHHHHHHTTS-----SGGGHHHHHHHHHHH-HHHHHHHHHHHHHHHHHHH-TTHHHHHHHHHHS--S--PPPPP-S--TTS-SSTTSTTS---HHHHT-

pLDDT: mean 77.98, std 16.1, range [45.22, 94.19]

Radius of gyration: 26.25 Å; Cα contacts (8 Å, |Δi|>4): 18; chains: 1; bounding box: 58×46×61 Å

InterPro domains:
  IPR026626 NADH dehydrogenase [ubiquinone] 1 alpha subcomplex subunit 3 [PF14987] (34-110)
  IPR026626 NADH dehydrogenase [ubiquinone] 1 alpha subcomplex subunit 3 [PTHR15221] (30-110)

Organism: Sinocyclocheilus grahami (NCBI:txid75366)

Foldseek 3Di:
DVVVVVVVVVVVVVVVVVVVDDPDDDDDPCVVVVLVVCCVPPVPVSVVVVVVVCVVVCCVPDPCVVVVVVVVVPDPPDDDDDDDDPPPDPQGDPDPPDPSDDDCVVVVVD

Mean predicted aligned error: 13.3 Å

Sequence (110 aa):
MITHLTNTIMAESTMACFRRVPWYSKNTWQFGRFLKNAWNKEPVITVSCGIGLLACLLPALSPLTKYTGMMNRAIPYNYPVPVRDDGNMPDVPAHPRDPQGKNLDWLKNL